Protein AF-A0A1I2U0M6-F1 (afdb_monomer)

pLDDT: mean 94.82, std 4.0, range [69.94, 97.69]

Nearest PDB structures (foldseek):
  3e1e-assembly1_A  TM=8.130E-01  e=1.539E+00  Ruegeria pomeroyi
  2fs2-assembly1_B  TM=8.304E-01  e=2.057E+00  Escherichia coli
  3e29-assembly1_D  TM=7.510E-01  e=1.539E+00  Bordetella bronchiseptica
  5a0y-assembly1_B  TM=4.184E-01  e=1.779E+00  Methanothermobacter marburgensis

Structure (mmCIF, N/CA/C/O backbone):
data_AF-A0A1I2U0M6-F1
#
_entry.id   AF-A0A1I2U0M6-F1
#
loop_
_atom_site.group_PDB
_atom_site.id
_atom_site.type_symbol
_atom_site.label_atom_id
_atom_site.label_alt_id
_atom_site.label_comp_id
_atom_site.label_asym_id
_atom_site.label_entity_id
_atom_site.label_seq_id
_atom_site.pdbx_PDB_ins_code
_atom_site.Cartn_x
_atom_site.Cartn_y
_atom_site.Cartn_z
_atom_site.occupancy
_atom_site.B_iso_or_equiv
_atom_site.auth_seq_id
_atom_site.auth_comp_id
_atom_site.auth_asym_id
_atom_site.auth_atom_id
_atom_site.pdbx_PDB_model_num
ATOM 1 N N . MET A 1 1 ? -17.504 9.233 7.731 1.00 69.94 1 MET A N 1
ATOM 2 C CA . MET A 1 1 ? -16.177 8.958 7.163 1.00 69.94 1 MET A CA 1
ATOM 3 C C . MET A 1 1 ? -15.599 7.784 7.927 1.00 69.94 1 MET A C 1
ATOM 5 O O . MET A 1 1 ? -15.485 7.886 9.145 1.00 69.94 1 MET A O 1
ATOM 9 N N . THR A 1 2 ? -15.361 6.656 7.268 1.00 90.62 2 THR A N 1
ATOM 10 C CA . THR A 1 2 ? -14.654 5.510 7.855 1.00 90.62 2 THR A CA 1
ATOM 11 C C . THR A 1 2 ? -13.162 5.827 7.963 1.00 90.62 2 THR A C 1
ATOM 13 O O . THR A 1 2 ? -12.670 6.764 7.328 1.00 90.62 2 THR A O 1
ATOM 16 N N . ILE A 1 3 ? -12.414 5.058 8.759 1.00 91.69 3 ILE A N 1
ATOM 17 C CA . ILE A 1 3 ? -10.963 5.259 8.856 1.00 91.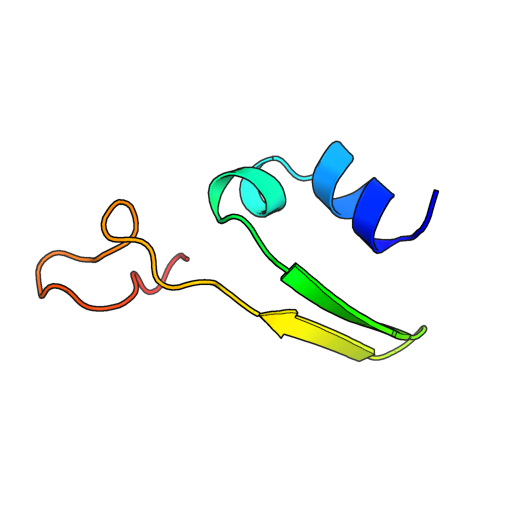69 3 ILE A CA 1
ATOM 18 C C . ILE A 1 3 ? -10.264 5.019 7.509 1.00 91.69 3 ILE A C 1
ATOM 20 O O . ILE A 1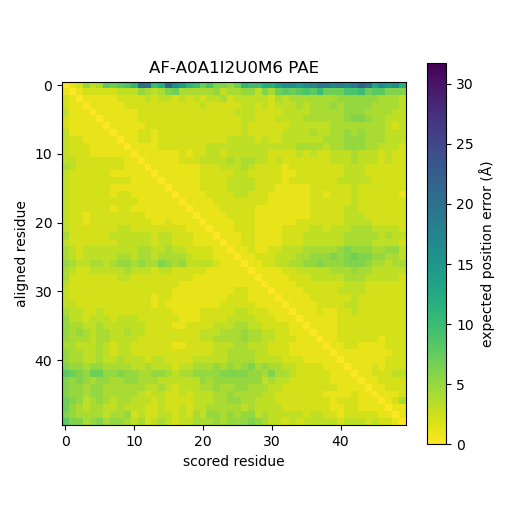 3 ? -9.336 5.746 7.170 1.00 91.69 3 ILE A O 1
ATOM 24 N N . SER A 1 4 ? -10.771 4.087 6.696 1.00 92.88 4 SER A N 1
ATOM 25 C CA . SER A 1 4 ? -10.310 3.838 5.325 1.00 92.88 4 SER A CA 1
ATOM 26 C C . SER A 1 4 ? -10.488 5.063 4.429 1.00 92.88 4 SER A C 1
ATOM 28 O O . SER A 1 4 ? -9.556 5.475 3.741 1.00 92.88 4 SER A O 1
ATOM 30 N N . GLU A 1 5 ? -11.667 5.692 4.473 1.00 93.56 5 GLU A N 1
ATOM 31 C CA . GLU A 1 5 ? -11.952 6.913 3.709 1.00 93.56 5 GLU A CA 1
ATOM 32 C C . GLU A 1 5 ? -11.049 8.071 4.155 1.00 93.56 5 GLU A C 1
ATOM 34 O O . GLU A 1 5 ? -10.537 8.815 3.318 1.00 93.56 5 GLU A O 1
ATOM 39 N N . MET A 1 6 ? -10.799 8.199 5.464 1.00 94.69 6 MET A N 1
ATOM 40 C CA . MET A 1 6 ? -9.862 9.192 5.997 1.00 94.69 6 MET A CA 1
ATOM 41 C C . MET A 1 6 ? -8.427 8.941 5.526 1.00 94.69 6 MET A C 1
ATOM 43 O O . MET A 1 6 ? -7.756 9.884 5.105 1.00 94.69 6 MET A O 1
ATOM 47 N N . LEU A 1 7 ? -7.949 7.695 5.577 1.00 93.12 7 LEU A N 1
ATOM 48 C CA . LEU A 1 7 ? -6.600 7.328 5.140 1.00 93.12 7 LEU A CA 1
ATOM 49 C C . LEU A 1 7 ? -6.405 7.596 3.649 1.00 93.12 7 LEU A C 1
ATOM 51 O O . LEU A 1 7 ? -5.442 8.261 3.281 1.00 93.12 7 LEU A O 1
ATOM 55 N N . ALA A 1 8 ? -7.342 7.179 2.796 1.00 93.94 8 ALA A N 1
ATOM 56 C CA . ALA A 1 8 ? -7.281 7.473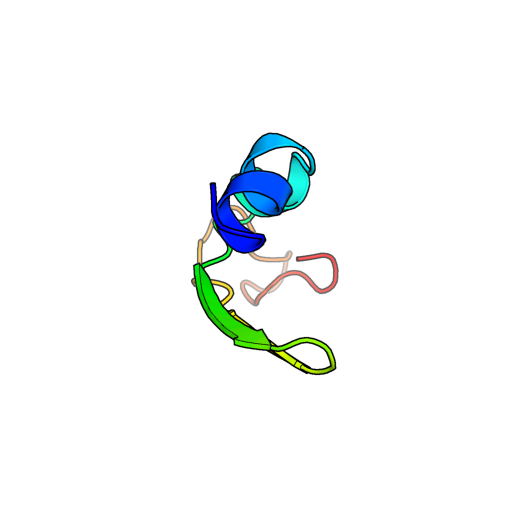 1.366 1.00 93.94 8 ALA A CA 1
ATOM 57 C C . ALA A 1 8 ? -7.303 8.989 1.083 1.00 93.94 8 ALA A C 1
ATOM 59 O O . ALA A 1 8 ? -6.587 9.478 0.207 1.00 93.94 8 ALA A O 1
ATOM 60 N N . ALA A 1 9 ? -8.084 9.765 1.839 1.00 95.50 9 ALA A N 1
ATOM 61 C CA . ALA A 1 9 ? -8.151 11.214 1.667 1.00 95.50 9 ALA A CA 1
ATOM 62 C C . ALA A 1 9 ? -6.859 11.936 2.093 1.00 95.50 9 ALA A C 1
ATOM 64 O O . ALA A 1 9 ? -6.483 12.933 1.475 1.00 95.50 9 ALA A O 1
ATOM 65 N N . THR A 1 10 ? -6.183 11.448 3.136 1.00 96.94 10 THR A N 1
ATOM 66 C CA . THR A 1 10 ? -5.068 12.159 3.789 1.00 96.94 10 THR A CA 1
ATOM 67 C C . THR A 1 10 ? -3.685 11.637 3.411 1.00 96.94 10 THR A C 1
ATOM 69 O O . THR A 1 10 ? -2.728 12.408 3.405 1.00 96.94 10 THR A O 1
ATOM 72 N N . VAL A 1 11 ? -3.567 10.365 3.032 1.00 96.00 11 VAL A N 1
ATOM 73 C CA . VAL A 1 11 ? -2.318 9.734 2.602 1.00 96.00 11 VAL A CA 1
ATOM 74 C C . VAL A 1 11 ? -2.360 9.572 1.087 1.00 96.00 11 VAL A C 1
ATOM 76 O O . VAL A 1 11 ? -3.027 8.685 0.560 1.00 96.00 11 VAL A O 1
ATOM 79 N N . SER A 1 12 ? -1.644 10.433 0.360 1.00 96.25 12 SER A N 1
ATOM 80 C CA . SER A 1 12 ? -1.632 10.413 -1.112 1.00 96.25 12 SER A CA 1
ATOM 81 C C . SER A 1 12 ? -1.244 9.046 -1.680 1.00 96.25 12 SER A C 1
ATOM 83 O O . SER A 1 12 ? -1.885 8.581 -2.617 1.00 96.25 12 SER A O 1
ATOM 85 N N . MET A 1 13 ? -0.267 8.378 -1.064 1.00 96.00 13 MET A N 1
ATOM 86 C CA . MET A 1 13 ? 0.225 7.066 -1.487 1.00 96.00 13 MET A CA 1
ATOM 87 C C . MET A 1 13 ? -0.865 5.986 -1.500 1.00 96.00 13 MET A C 1
ATOM 89 O O . MET A 1 13 ? -0.885 5.178 -2.420 1.00 96.00 13 MET A O 1
ATOM 93 N N . ALA A 1 14 ? -1.823 6.018 -0.565 1.00 96.19 14 ALA A N 1
ATOM 94 C CA . ALA A 1 14 ? -2.930 5.059 -0.552 1.00 96.19 14 ALA A CA 1
ATOM 95 C C . ALA A 1 14 ? -3.817 5.176 -1.806 1.00 96.19 14 ALA A C 1
ATOM 97 O O . ALA A 1 14 ? -4.314 4.171 -2.305 1.00 96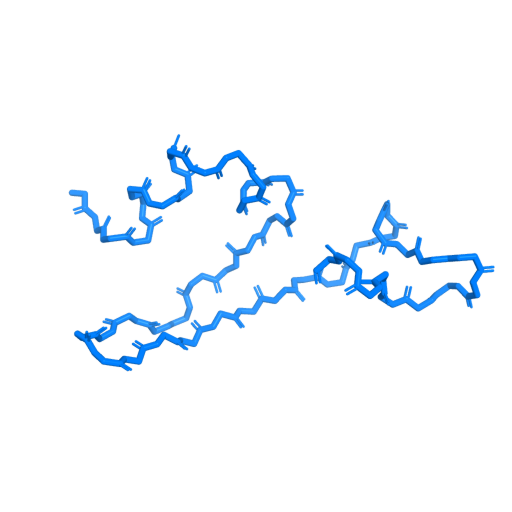.19 14 ALA A O 1
ATOM 98 N N . ARG A 1 15 ? -3.977 6.395 -2.343 1.00 94.62 15 ARG A N 1
ATOM 99 C CA . ARG A 1 15 ? -4.677 6.630 -3.615 1.00 94.62 15 ARG A CA 1
ATOM 100 C C . ARG A 1 15 ? -3.805 6.329 -4.820 1.00 94.62 15 ARG A C 1
ATOM 102 O O . ARG A 1 15 ? -4.309 5.743 -5.767 1.00 94.62 15 ARG A O 1
ATOM 109 N N . THR A 1 16 ? -2.528 6.713 -4.784 1.00 95.94 16 THR A N 1
ATOM 110 C CA . THR A 1 16 ? -1.581 6.414 -5.867 1.00 95.94 16 THR A CA 1
ATOM 111 C C . THR A 1 16 ? -1.547 4.918 -6.147 1.00 95.94 16 THR A C 1
ATOM 113 O O . THR A 1 16 ? -1.685 4.523 -7.292 1.00 95.94 16 THR A O 1
ATOM 116 N N . LEU A 1 17 ? -1.443 4.098 -5.102 1.00 96.38 17 LEU A N 1
ATOM 117 C CA . LEU A 1 17 ? -1.376 2.641 -5.213 1.00 96.38 17 LEU A CA 1
ATOM 118 C C . LEU A 1 17 ? -2.747 1.966 -5.354 1.00 96.38 17 LEU A C 1
ATOM 120 O O . LEU A 1 17 ? -2.814 0.751 -5.505 1.00 96.38 17 LEU A O 1
ATOM 124 N N . ASN A 1 18 ? -3.837 2.737 -5.315 1.00 96.12 18 ASN A N 1
ATOM 125 C CA . ASN A 1 18 ? -5.208 2.234 -5.365 1.00 96.12 18 ASN A CA 1
ATOM 126 C C . ASN A 1 18 ? -5.489 1.136 -4.315 1.00 96.12 18 ASN A C 1
ATOM 128 O O . ASN A 1 18 ? -6.016 0.074 -4.635 1.00 96.12 18 ASN A O 1
ATOM 132 N N . LEU A 1 19 ? -5.103 1.375 -3.057 1.00 96.94 19 LEU A N 1
ATOM 133 C CA . LEU A 1 19 ? -5.281 0.401 -1.977 1.00 96.94 19 LEU A CA 1
ATOM 134 C C . LEU A 1 19 ? -6.764 0.151 -1.670 1.00 96.94 19 LEU A C 1
ATOM 136 O O . LEU A 1 19 ? -7.533 1.087 -1.437 1.00 96.94 19 LEU A O 1
ATOM 140 N N . GLU A 1 20 ? -7.138 -1.122 -1.563 1.00 96.94 20 GLU A N 1
ATOM 141 C CA . GLU A 1 20 ? -8.489 -1.552 -1.204 1.00 96.94 20 GLU A CA 1
ATOM 142 C C . GLU A 1 20 ? -8.535 -2.024 0.254 1.00 96.94 20 GLU A C 1
ATOM 144 O O . GLU A 1 20 ? -7.928 -3.028 0.62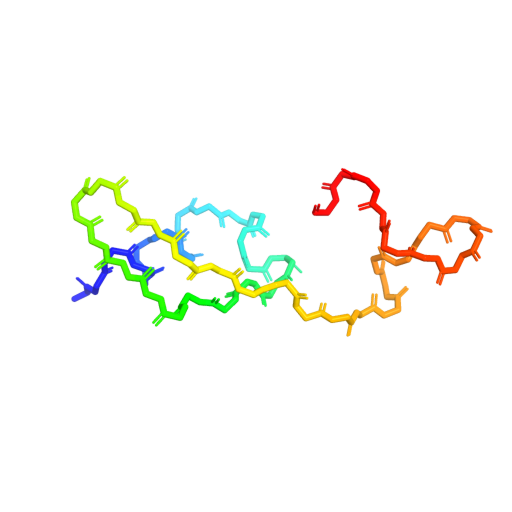9 1.00 96.94 20 GLU A O 1
ATOM 149 N N . PHE A 1 21 ? -9.271 -1.306 1.103 1.00 96.25 21 PHE A N 1
ATOM 150 C CA . PHE A 1 21 ? -9.414 -1.645 2.521 1.00 96.25 21 PHE A CA 1
ATOM 151 C C . PHE A 1 21 ? -10.513 -2.695 2.715 1.00 96.25 21 PHE A C 1
ATOM 153 O O . PHE A 1 21 ? -11.698 -2.365 2.723 1.00 96.25 21 PHE A O 1
ATOM 160 N N . VAL A 1 22 ? -10.113 -3.954 2.895 1.00 97.44 22 VAL A N 1
ATOM 161 C CA . VAL A 1 22 ? -11.015 -5.108 3.050 1.00 97.44 22 VAL A CA 1
ATOM 162 C C . VAL A 1 22 ? -11.560 -5.210 4.479 1.00 97.44 22 VAL A C 1
ATOM 164 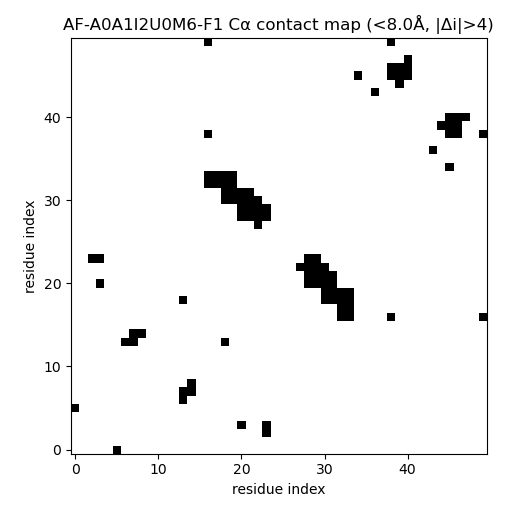O O . VAL A 1 22 ? -12.731 -5.518 4.681 1.00 97.44 22 VAL A O 1
ATOM 167 N N . GLU A 1 23 ? -10.722 -4.934 5.480 1.00 96.06 23 GLU A N 1
ATOM 168 C CA . GLU A 1 23 ? -11.090 -4.969 6.900 1.00 96.06 23 GLU A CA 1
ATOM 169 C C . GLU A 1 23 ? -10.346 -3.866 7.657 1.00 96.06 23 GLU A C 1
ATOM 171 O O . GLU A 1 23 ? -9.143 -3.682 7.465 1.00 96.06 23 GLU A O 1
ATOM 176 N N . THR A 1 24 ? -11.040 -3.166 8.556 1.00 95.50 24 THR A N 1
ATOM 177 C CA . THR A 1 24 ? -10.426 -2.223 9.500 1.00 95.50 24 THR A CA 1
ATOM 178 C C . THR A 1 24 ? -10.985 -2.431 10.899 1.00 95.50 24 THR A C 1
ATOM 180 O O . THR A 1 24 ? -12.171 -2.204 11.139 1.00 95.50 24 THR A O 1
ATOM 183 N N . MET A 1 25 ? -10.109 -2.817 11.815 1.00 93.69 25 MET A N 1
ATOM 184 C CA . MET A 1 25 ? -10.352 -3.009 13.240 1.00 93.69 25 MET A CA 1
ATOM 185 C C . MET A 1 25 ? -9.384 -2.125 14.042 1.00 93.69 25 MET A C 1
ATOM 187 O O . MET A 1 25 ? -8.417 -1.609 13.477 1.00 93.69 25 MET A O 1
ATOM 191 N N . PRO A 1 26 ? -9.601 -1.933 15.354 1.00 93.38 26 PRO A N 1
ATOM 192 C CA . PRO A 1 26 ? -8.711 -1.114 16.179 1.00 93.38 26 PRO A CA 1
ATOM 193 C C . PRO A 1 26 ? -7.237 -1.562 16.198 1.00 93.38 26 PRO A C 1
ATOM 195 O O . PRO A 1 26 ? -6.362 -0.729 16.408 1.00 93.38 26 PRO A O 1
ATOM 198 N N . ASP A 1 27 ? -6.958 -2.850 15.983 1.00 96.06 27 ASP A N 1
ATOM 199 C CA . ASP A 1 27 ? -5.629 -3.473 16.074 1.00 96.06 27 ASP A CA 1
ATOM 200 C C . ASP A 1 27 ? -5.180 -4.203 14.793 1.00 96.06 27 ASP A C 1
ATOM 202 O O . ASP A 1 27 ? -4.043 -4.672 14.713 1.00 96.06 27 ASP A O 1
ATOM 206 N N . LYS A 1 28 ? -6.047 -4.290 13.778 1.00 95.81 28 LYS A N 1
ATOM 207 C CA . LYS A 1 28 ? -5.792 -5.013 12.528 1.00 95.81 28 LYS A CA 1
ATOM 208 C C . LYS A 1 28 ? -6.409 -4.285 11.340 1.00 95.81 28 LYS A C 1
ATOM 210 O O . LYS A 1 28 ? -7.552 -3.843 11.394 1.00 95.81 28 LYS A O 1
ATOM 215 N N . ALA A 1 29 ? -5.687 -4.256 10.227 1.00 96.12 29 ALA A N 1
ATOM 216 C CA . ALA A 1 29 ? -6.259 -3.941 8.926 1.00 96.12 29 ALA A CA 1
ATOM 217 C C . ALA A 1 29 ? -5.879 -5.026 7.917 1.00 96.12 29 ALA A C 1
ATOM 219 O O . ALA A 1 29 ? -4.770 -5.558 7.958 1.00 96.12 29 ALA A O 1
ATOM 220 N N . VAL A 1 30 ? -6.802 -5.349 7.016 1.00 97.62 30 VAL A N 1
ATOM 221 C CA . VAL A 1 30 ? -6.526 -6.157 5.825 1.00 97.62 30 VAL A CA 1
ATOM 222 C C . VAL A 1 30 ? -6.714 -5.253 4.623 1.00 97.62 30 VAL A C 1
ATOM 224 O O . VAL A 1 30 ? -7.776 -4.652 4.453 1.00 97.62 30 VAL A O 1
ATOM 227 N N . VAL A 1 31 ? -5.671 -5.149 3.808 1.00 97.25 31 VAL A N 1
ATOM 228 C CA . VAL A 1 31 ? -5.635 -4.285 2.631 1.00 97.25 31 VAL A CA 1
ATOM 229 C C . VAL A 1 31 ? -5.193 -5.125 1.443 1.00 97.25 31 VAL A C 1
ATOM 231 O O . VAL A 1 31 ? -4.268 -5.928 1.572 1.00 97.25 31 VAL A O 1
ATOM 234 N N . ALA A 1 32 ? -5.855 -4.954 0.305 1.00 97.19 32 ALA A N 1
ATOM 235 C CA . ALA A 1 32 ? -5.396 -5.490 -0.965 1.00 97.19 32 ALA A CA 1
ATOM 236 C C . ALA A 1 32 ? -4.672 -4.393 -1.755 1.00 97.19 32 ALA A C 1
ATOM 238 O O . ALA A 1 32 ? -5.122 -3.246 -1.800 1.00 97.19 32 ALA A O 1
ATOM 239 N N . LEU A 1 33 ? -3.547 -4.764 -2.366 1.00 96.44 33 LEU A N 1
ATOM 240 C CA . LEU A 1 33 ? -2.831 -3.966 -3.356 1.00 96.44 33 LEU A CA 1
ATOM 241 C C . LEU A 1 33 ? -3.148 -4.563 -4.736 1.00 96.44 33 LEU A C 1
ATOM 243 O O . LEU A 1 33 ? -2.646 -5.649 -5.040 1.00 96.44 33 LEU A O 1
ATOM 247 N N . PRO A 1 34 ? -4.012 -3.923 -5.543 1.00 96.25 34 PRO A N 1
ATOM 248 C CA . PRO A 1 34 ? -4.334 -4.413 -6.875 1.00 96.25 34 PRO A CA 1
ATOM 249 C C . PRO A 1 34 ? -3.110 -4.381 -7.787 1.00 96.25 34 PRO A C 1
ATOM 251 O O . PRO A 1 34 ? -2.374 -3.391 -7.815 1.00 96.25 34 PRO A O 1
ATOM 254 N N . ASP A 1 35 ? -2.934 -5.445 -8.568 1.00 95.62 35 ASP A N 1
ATOM 255 C CA . ASP A 1 35 ? -1.881 -5.513 -9.575 1.00 95.62 35 ASP A CA 1
ATOM 256 C C . ASP A 1 35 ? -2.125 -4.480 -10.683 1.00 95.62 35 ASP A C 1
ATOM 258 O O . ASP A 1 35 ? -3.194 -4.442 -11.299 1.00 95.62 35 ASP A O 1
ATOM 262 N N . GLN A 1 36 ? -1.138 -3.617 -10.909 1.00 95.75 36 GLN A N 1
ATOM 263 C CA . GLN A 1 36 ? -1.198 -2.508 -11.857 1.00 95.75 36 GLN A CA 1
ATOM 264 C C . GLN A 1 36 ? 0.163 -2.376 -12.538 1.00 95.75 36 GLN A C 1
ATOM 266 O O . GLN A 1 36 ? 1.179 -2.198 -11.865 1.00 95.75 36 GLN A O 1
ATOM 271 N N . SER A 1 37 ? 0.177 -2.412 -13.873 1.00 95.62 37 SER A N 1
ATOM 272 C CA . SER A 1 37 ? 1.414 -2.386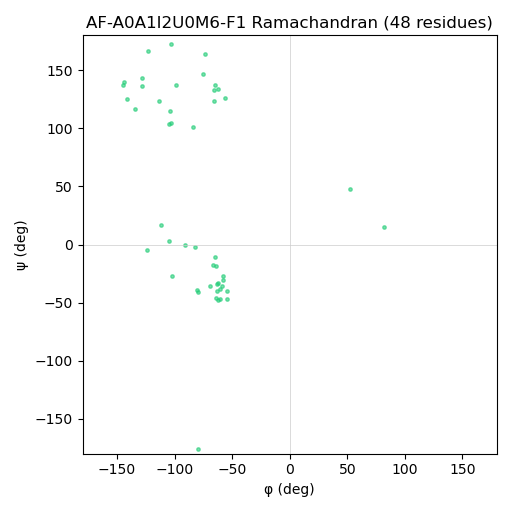 -14.668 1.00 95.62 37 SER A CA 1
ATOM 273 C C . SER A 1 37 ? 2.292 -1.164 -14.405 1.00 95.62 37 SER A C 1
ATOM 275 O O . SER A 1 37 ? 3.513 -1.250 -14.489 1.00 95.62 37 SER A O 1
ATOM 277 N N . ASP A 1 38 ? 1.678 -0.033 -14.054 1.00 96.06 38 ASP A N 1
ATOM 278 C CA . ASP A 1 38 ? 2.378 1.222 -13.763 1.00 96.06 38 ASP A CA 1
ATOM 279 C C . ASP A 1 38 ? 3.246 1.137 -12.492 1.00 96.06 38 ASP A C 1
ATOM 281 O O . ASP A 1 38 ? 4.151 1.952 -12.307 1.00 96.06 38 ASP A O 1
ATOM 285 N N . PHE A 1 39 ? 2.997 0.140 -11.633 1.00 96.75 39 PHE A N 1
ATOM 286 C CA . PHE A 1 39 ? 3.746 -0.130 -10.400 1.00 96.75 39 PHE A CA 1
ATOM 287 C C . PHE A 1 39 ? 4.557 -1.425 -10.467 1.00 96.75 39 PHE A C 1
ATOM 289 O O . PHE A 1 39 ? 4.998 -1.942 -9.436 1.00 96.75 39 PHE A O 1
ATOM 296 N N . HIS A 1 40 ? 4.777 -1.956 -11.671 1.00 97.69 40 HIS A N 1
ATOM 297 C CA . HIS A 1 40 ? 5.725 -3.042 -11.866 1.00 97.69 40 HIS A CA 1
ATOM 298 C C . HIS A 1 40 ? 7.163 -2.531 -11.803 1.00 97.69 40 HIS A C 1
ATOM 300 O O . HIS A 1 40 ? 7.484 -1.406 -12.187 1.00 97.69 40 HIS A O 1
ATOM 306 N N . ASP A 1 41 ? 8.054 -3.371 -11.300 1.00 96.75 41 ASP A N 1
ATOM 307 C CA . ASP A 1 41 ? 9.481 -3.121 -11.341 1.00 96.75 41 ASP A CA 1
ATOM 308 C C . ASP A 1 41 ? 10.091 -3.460 -12.713 1.00 96.75 41 ASP A C 1
ATOM 310 O O . ASP A 1 41 ? 9.423 -3.833 -13.677 1.00 96.75 41 ASP A O 1
ATOM 314 N N . HIS A 1 42 ? 11.414 -3.337 -12.801 1.00 96.62 42 HIS A N 1
ATOM 315 C CA . HIS A 1 42 ? 12.166 -3.623 -14.021 1.00 96.62 42 HIS A CA 1
ATOM 316 C C . HIS A 1 42 ? 12.138 -5.098 -14.465 1.00 96.62 42 HIS A C 1
ATOM 318 O O . HIS A 1 42 ? 12.578 -5.384 -15.578 1.00 96.62 42 HIS A O 1
ATOM 324 N N . VAL A 1 43 ? 11.651 -6.025 -13.627 1.00 96.56 43 VAL A N 1
ATOM 325 C CA . VAL A 1 43 ? 11.460 -7.440 -13.983 1.00 96.56 43 VAL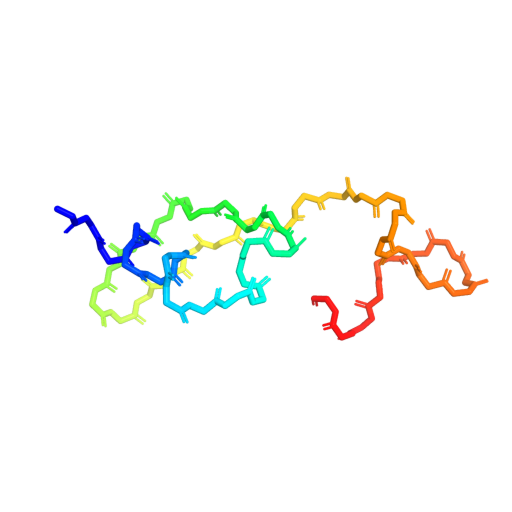 A CA 1
ATOM 326 C C . VAL A 1 43 ? 9.987 -7.798 -14.210 1.00 96.56 43 VAL A C 1
ATOM 328 O O . VAL A 1 43 ? 9.686 -8.953 -14.507 1.00 96.56 43 VAL A O 1
ATOM 331 N N . GLY A 1 44 ? 9.079 -6.819 -14.136 1.00 94.50 44 GLY A N 1
ATOM 332 C CA . GLY A 1 44 ? 7.650 -6.992 -14.398 1.00 94.50 44 GLY A CA 1
ATOM 333 C C . GLY A 1 44 ? 6.855 -7.552 -13.216 1.00 94.50 44 GLY A C 1
ATOM 334 O O . GLY A 1 44 ? 5.746 -8.037 -13.421 1.00 94.50 44 GLY A O 1
ATOM 335 N N . GLY A 1 45 ? 7.419 -7.544 -12.003 1.00 94.62 45 GLY A 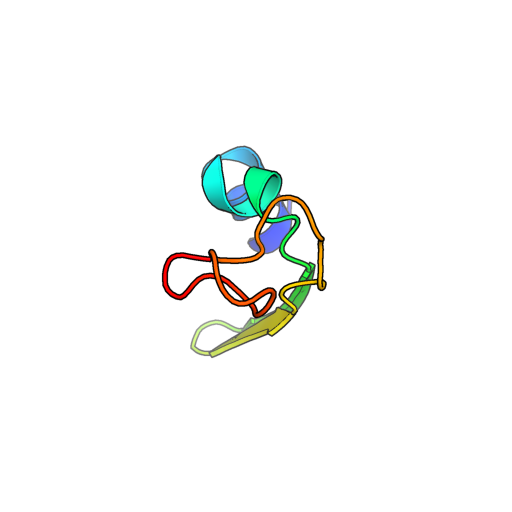N 1
ATOM 336 C CA . GLY A 1 45 ? 6.721 -7.933 -10.773 1.00 94.62 45 GLY A CA 1
ATOM 337 C C . GLY A 1 45 ? 6.302 -6.718 -9.938 1.00 94.62 45 GLY A C 1
ATOM 338 O O . GLY A 1 45 ? 6.709 -5.601 -10.250 1.00 94.62 45 GLY A O 1
ATOM 339 N N . PRO A 1 46 ? 5.524 -6.900 -8.854 1.00 94.69 46 PRO A N 1
ATOM 340 C CA . PRO A 1 46 ? 5.173 -5.806 -7.951 1.00 94.69 46 PRO A CA 1
ATOM 341 C C . PRO A 1 46 ? 6.421 -5.114 -7.396 1.00 94.69 46 PRO A C 1
ATOM 343 O O . PRO A 1 46 ? 7.302 -5.766 -6.830 1.00 94.69 46 PRO A O 1
ATOM 346 N N . HIS A 1 47 ? 6.497 -3.792 -7.546 1.00 96.19 47 HIS A N 1
ATOM 347 C CA . HIS A 1 47 ? 7.614 -3.027 -7.014 1.00 96.19 47 HIS A CA 1
ATOM 348 C C . HIS A 1 47 ? 7.677 -3.146 -5.486 1.00 96.19 47 HIS A C 1
ATOM 350 O O . HIS A 1 47 ? 6.678 -2.968 -4.804 1.00 96.19 47 HIS A O 1
ATOM 356 N N . ALA A 1 48 ? 8.862 -3.387 -4.920 1.00 93.94 48 ALA A N 1
ATOM 357 C CA . ALA A 1 48 ? 9.014 -3.596 -3.474 1.00 93.94 48 ALA A CA 1
ATOM 358 C C . ALA A 1 48 ? 8.650 -2.369 -2.609 1.00 93.94 48 ALA A C 1
ATOM 360 O O . ALA A 1 48 ? 8.463 -2.500 -1.403 1.00 93.94 48 ALA A O 1
ATOM 361 N N . GLY A 1 49 ? 8.617 -1.178 -3.212 1.00 91.81 49 GLY A N 1
ATOM 362 C CA . GLY A 1 49 ? 8.146 0.055 -2.577 1.00 91.81 49 GLY A CA 1
ATOM 363 C C . GLY A 1 49 ? 6.651 0.348 -2.766 1.00 91.81 49 GLY A C 1
ATOM 364 O O . GLY A 1 49 ? 6.208 1.399 -2.303 1.00 91.81 49 GLY A O 1
ATOM 365 N N . ALA A 1 50 ? 5.919 -0.516 -3.479 1.00 88.56 50 ALA A N 1
ATOM 366 C CA . ALA A 1 50 ? 4.461 -0.476 -3.587 1.00 88.56 50 ALA A CA 1
ATOM 367 C C . ALA A 1 50 ? 3.795 -1.154 -2.379 1.00 88.56 50 ALA A C 1
ATOM 369 O O . ALA A 1 50 ? 4.424 -2.041 -1.758 1.00 88.56 50 ALA A O 1
#

Foldseek 3Di:
DDVLVVCVVPPVVCVVQVKDFPDDDPVDTDIDRDDDQVQADPVSHHNPVD

Mean predicted aligned error: 2.66 Å

Solvent-accessible surface area (backbone atoms only — not comparable to full-atom values): 3277 Å² total; per-residue (Å²): 131,54,72,65,56,50,44,45,73,71,36,65,65,42,50,74,57,53,55,42,76,77,42,82,55,101,89,49,73,43,70,46,74,63,91,52,80,92,50,37,39,100,85,71,44,80,28,89,90,107

Organism: NCBI:txid68239

Radius of gyration: 12.29 Å; Cα contacts (8 Å, |Δi|>4): 48; chains: 1; bounding box: 28×20×31 Å

Secondary structure (DSSP, 8-state):
--HHHHHHHH-HHHHHTT-EEEEE-SS-EEEE----GGGB-TTSSBPTT-

Sequence (50 aa):
MTISEMLAATVSMARTLNLEFVETMPDKAVVALPDQSDFHDHVGGPHAGA